Protein AF-A0A7V2WNS0-F1 (afdb_monomer_lite)

Radius of gyration: 16.66 Å; chains: 1; bounding box: 38×32×42 Å

pLDDT: mean 91.44, std 9.37, range [51.44, 98.25]

Sequence (82 aa):
MRTETPQTIYLKDYQPSAYLIDHVSLDFRLDAEETLVIARFDMRANPAFEGYGGDQAMPALALDGENINLRSVGLTGVRVPS

Foldseek 3Di:
DPPDDDDDDDPVPDFDDQKDFPDKDWDWDDDPVDIDIDIDTDMDGDPRGPPPPDPDDRDDDDDDDDPDDDPFDDDPPHTDDD

Secondary structure (DSSP, 8-state):
----PPPPPPGGG----SEEEEEEEEEEEE-SS-EEEEEEEEEEE-TTSTTTTSSSPPPP-----SS------EETTEEPP-

Structure (mmCIF, N/CA/C/O backbone):
data_AF-A0A7V2WNS0-F1
#
_entry.id   AF-A0A7V2WNS0-F1
#
loop_
_atom_site.group_PDB
_atom_site.id
_atom_site.type_symbol
_atom_site.label_atom_id
_atom_site.label_alt_id
_atom_site.label_comp_id
_atom_site.label_asym_id
_atom_site.label_entity_id
_atom_site.label_seq_id
_atom_site.pdbx_PDB_ins_code
_atom_site.Cartn_x
_atom_site.Cartn_y
_atom_site.Cartn_z
_atom_site.occupancy
_atom_site.B_iso_or_equiv
_atom_site.auth_seq_id
_atom_site.auth_comp_id
_atom_site.auth_asym_id
_atom_site.auth_atom_id
_atom_site.pdbx_PDB_model_num
ATOM 1 N N . MET A 1 1 ? 7.466 2.853 25.240 1.00 51.44 1 MET A N 1
ATOM 2 C CA . MET A 1 1 ? 8.290 3.932 24.655 1.00 51.44 1 MET A CA 1
ATOM 3 C C . MET A 1 1 ? 9.053 3.321 23.487 1.00 51.44 1 MET A C 1
ATOM 5 O O . MET A 1 1 ? 9.695 2.304 23.710 1.00 51.44 1 MET A O 1
ATOM 9 N N . ARG A 1 2 ? 8.921 3.844 22.259 1.00 55.47 2 ARG A N 1
ATOM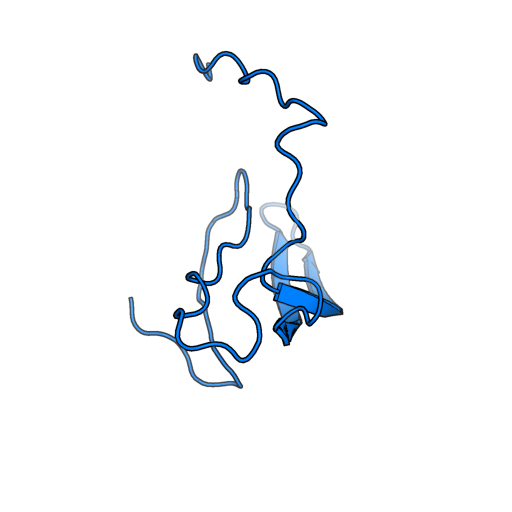 10 C CA . ARG A 1 2 ? 9.719 3.402 21.100 1.00 55.47 2 ARG A CA 1
ATOM 11 C C . ARG A 1 2 ? 11.097 4.065 21.235 1.00 55.47 2 ARG A C 1
ATOM 13 O O . ARG A 1 2 ? 11.168 5.286 21.272 1.00 55.47 2 ARG A O 1
ATOM 20 N N . THR A 1 3 ? 12.159 3.284 21.410 1.00 57.78 3 THR A N 1
ATOM 21 C CA . THR A 1 3 ? 13.536 3.779 21.630 1.00 57.78 3 THR A CA 1
ATOM 22 C C . THR A 1 3 ? 14.343 3.903 20.335 1.00 57.78 3 THR A C 1
ATOM 24 O O . THR A 1 3 ? 15.556 4.079 20.381 1.00 57.78 3 THR A O 1
ATOM 27 N N . GLU A 1 4 ? 13.698 3.775 19.178 1.00 69.06 4 GLU A N 1
ATOM 28 C CA . GLU A 1 4 ? 14.358 3.872 17.879 1.00 69.06 4 GLU A CA 1
ATOM 29 C C . GLU A 1 4 ? 14.437 5.339 17.462 1.00 69.06 4 GLU A C 1
ATOM 31 O O . GLU A 1 4 ? 13.424 5.977 17.177 1.00 69.06 4 GLU A O 1
ATOM 36 N N . THR A 1 5 ? 15.653 5.885 17.450 1.00 74.25 5 THR A N 1
ATOM 37 C CA . THR A 1 5 ? 15.913 7.188 16.837 1.00 74.25 5 THR A CA 1
ATOM 38 C C . THR A 1 5 ? 15.647 7.059 15.335 1.00 74.25 5 THR A C 1
ATOM 40 O O . THR A 1 5 ? 16.321 6.245 14.689 1.00 74.25 5 THR A O 1
ATOM 43 N N . PRO A 1 6 ? 14.697 7.823 14.762 1.00 75.75 6 PRO A N 1
ATOM 44 C CA . PRO A 1 6 ? 14.441 7.785 13.329 1.00 75.75 6 PRO A CA 1
ATOM 45 C C . PRO A 1 6 ? 15.740 8.081 12.575 1.00 75.75 6 PRO A C 1
ATOM 47 O O . PRO A 1 6 ? 16.445 9.045 12.879 1.00 75.75 6 PRO A O 1
ATOM 50 N N . GLN A 1 7 ? 16.087 7.205 11.634 1.00 82.94 7 GLN A N 1
ATOM 51 C CA . GLN A 1 7 ? 17.281 7.367 10.813 1.00 82.94 7 GLN A CA 1
ATOM 52 C C . GLN A 1 7 ? 17.076 8.533 9.844 1.00 82.94 7 GLN A C 1
ATOM 54 O O . GLN A 1 7 ? 15.998 8.696 9.271 1.00 82.94 7 GLN A O 1
ATOM 59 N N . THR A 1 8 ? 18.113 9.344 9.650 1.00 89.56 8 THR A N 1
ATOM 60 C CA . THR A 1 8 ? 18.083 10.431 8.670 1.00 89.56 8 THR A CA 1
ATOM 61 C C . THR A 1 8 ? 17.936 9.852 7.265 1.00 89.56 8 THR A C 1
ATOM 63 O O . THR A 1 8 ? 18.797 9.102 6.811 1.00 89.56 8 THR A O 1
ATOM 66 N N . ILE A 1 9 ? 16.864 10.222 6.565 1.00 88.81 9 ILE A N 1
ATOM 67 C CA . ILE A 1 9 ? 16.645 9.867 5.159 1.00 88.81 9 ILE A CA 1
ATOM 68 C C . ILE A 1 9 ? 17.318 10.931 4.287 1.00 88.81 9 ILE A C 1
ATOM 70 O O . ILE A 1 9 ? 17.024 12.121 4.416 1.00 88.81 9 ILE A O 1
ATOM 74 N N . TYR A 1 10 ? 18.222 10.516 3.400 1.00 93.69 10 TYR A N 1
ATOM 75 C CA . TYR A 1 10 ? 18.940 11.424 2.507 1.00 93.69 10 TYR A CA 1
ATOM 76 C C . TYR A 1 10 ? 18.351 11.406 1.096 1.00 93.69 10 TYR A C 1
ATOM 78 O O . TYR A 1 10 ? 18.161 10.349 0.504 1.00 93.69 10 TYR A O 1
ATOM 86 N N . LEU A 1 11 ? 18.164 12.591 0.504 1.00 93.56 11 LEU A N 1
ATOM 87 C CA . LEU A 1 11 ? 17.662 12.734 -0.870 1.00 93.56 11 LEU A CA 1
ATOM 88 C C . LEU A 1 11 ? 18.536 12.009 -1.912 1.00 93.56 11 LEU A C 1
ATOM 90 O O . LEU A 1 11 ? 18.011 11.481 -2.884 1.00 93.56 11 LEU A O 1
ATOM 94 N N . LYS A 1 12 ? 19.861 11.967 -1.708 1.00 94.75 12 LYS A N 1
ATOM 95 C CA . LYS A 1 12 ? 20.816 11.291 -2.612 1.00 94.75 12 LYS A CA 1
ATOM 96 C C . LYS A 1 12 ? 20.627 9.769 -2.688 1.00 94.75 12 LYS A C 1
ATOM 98 O O . LYS A 1 12 ? 21.083 9.171 -3.652 1.00 94.75 12 LYS A O 1
ATOM 103 N N . ASP A 1 13 ? 19.974 9.181 -1.686 1.00 91.88 13 ASP A N 1
ATOM 104 C CA . ASP A 1 13 ? 19.731 7.739 -1.585 1.00 91.88 13 ASP A CA 1
ATOM 105 C C . ASP A 1 13 ? 18.296 7.391 -2.034 1.00 91.88 13 ASP A C 1
ATOM 107 O O . ASP A 1 13 ? 17.829 6.269 -1.847 1.00 91.88 13 ASP A O 1
ATOM 111 N N . TYR A 1 14 ? 17.569 8.358 -2.612 1.00 91.94 14 TYR A N 1
ATOM 112 C CA . TYR A 1 14 ? 16.236 8.132 -3.153 1.00 91.94 14 TYR A CA 1
ATOM 113 C C . TYR A 1 14 ? 16.287 7.166 -4.336 1.00 91.94 14 TYR A C 1
ATOM 115 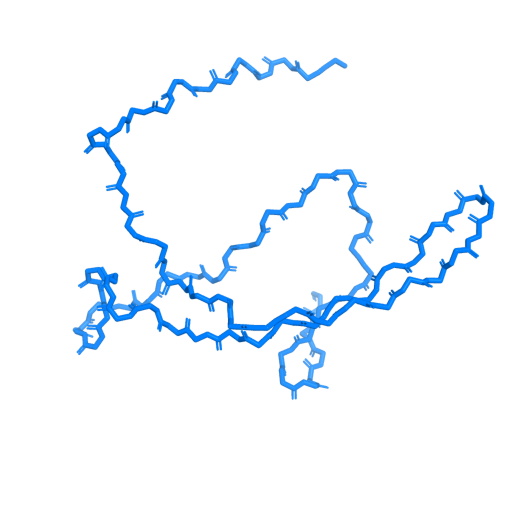O O . TYR A 1 14 ? 17.013 7.383 -5.307 1.00 91.94 14 TYR A O 1
ATOM 123 N N . GLN A 1 15 ? 15.435 6.149 -4.284 1.00 92.31 15 GLN A N 1
ATOM 124 C CA . GLN A 1 15 ? 15.192 5.233 -5.388 1.00 92.31 15 GLN A CA 1
ATOM 125 C C . GLN A 1 15 ? 13.688 5.175 -5.679 1.00 92.31 15 GLN A C 1
ATOM 127 O O . GLN A 1 15 ? 12.884 5.194 -4.740 1.00 92.31 15 GLN A O 1
ATOM 132 N N . PRO A 1 16 ? 13.276 5.087 -6.958 1.00 94.38 16 PRO A N 1
ATOM 133 C CA . PRO A 1 16 ? 11.892 4.794 -7.302 1.00 94.38 16 PRO A CA 1
ATOM 134 C C . PRO A 1 16 ? 11.424 3.503 -6.622 1.00 94.38 16 PRO A C 1
ATOM 136 O O . PRO A 1 16 ? 12.168 2.525 -6.552 1.00 94.38 16 PRO A O 1
ATOM 139 N N . SER A 1 17 ? 10.177 3.473 -6.149 1.00 95.12 17 SER A N 1
ATOM 140 C CA . SER A 1 17 ? 9.602 2.252 -5.579 1.00 95.12 17 SER A CA 1
ATOM 141 C C . SER A 1 17 ? 9.553 1.138 -6.626 1.00 95.12 17 SER A C 1
ATOM 143 O O . SER A 1 17 ? 9.299 1.392 -7.802 1.00 95.12 17 SER A O 1
ATOM 145 N N . ALA A 1 18 ? 9.736 -0.113 -6.205 1.00 96.19 18 ALA A N 1
ATOM 146 C CA . ALA A 1 18 ? 9.669 -1.260 -7.112 1.00 96.19 18 ALA A CA 1
ATOM 147 C C . ALA A 1 18 ? 8.256 -1.514 -7.670 1.00 96.19 18 ALA A C 1
ATOM 149 O O . ALA A 1 18 ? 8.096 -2.030 -8.776 1.00 96.19 18 ALA A O 1
ATOM 150 N N . TYR A 1 19 ? 7.223 -1.119 -6.926 1.00 97.19 19 TYR A N 1
ATOM 151 C CA . TYR A 1 19 ? 5.824 -1.284 -7.303 1.00 97.19 19 TYR A CA 1
ATOM 152 C C . TYR A 1 19 ? 5.094 0.056 -7.261 1.00 97.19 19 TYR A C 1
ATOM 154 O O . TYR A 1 19 ? 5.426 0.940 -6.467 1.00 97.19 19 TYR A O 1
ATOM 162 N N . LEU A 1 20 ? 4.091 0.188 -8.123 1.00 97.50 20 LEU A N 1
ATOM 163 C CA . LEU A 1 20 ? 3.139 1.290 -8.146 1.00 97.50 20 LEU A CA 1
ATOM 164 C C . LEU A 1 20 ? 1.759 0.764 -7.763 1.00 97.50 20 LEU A C 1
ATOM 166 O O . LEU A 1 20 ? 1.406 -0.368 -8.100 1.00 97.50 20 LEU A O 1
ATOM 170 N N . ILE A 1 21 ? 0.995 1.602 -7.070 1.00 97.75 21 ILE A N 1
ATOM 171 C CA . ILE A 1 21 ? -0.409 1.363 -6.744 1.00 97.75 21 ILE A CA 1
ATOM 172 C C . ILE A 1 21 ? -1.230 2.265 -7.660 1.00 97.75 21 ILE A C 1
ATOM 174 O O . ILE A 1 21 ? -1.157 3.487 -7.543 1.00 97.75 21 ILE A O 1
ATOM 178 N N . ASP A 1 22 ? -1.984 1.667 -8.577 1.00 97.75 22 ASP A N 1
ATOM 179 C CA . ASP A 1 22 ? -2.822 2.415 -9.516 1.00 97.75 22 ASP A CA 1
ATOM 180 C C . ASP A 1 22 ? -4.197 2.728 -8.896 1.00 97.75 22 ASP A C 1
ATOM 182 O O . ASP A 1 22 ? -4.774 3.785 -9.154 1.00 97.75 22 ASP A O 1
ATOM 186 N N . HIS A 1 23 ? -4.718 1.834 -8.046 1.00 98.19 23 HIS A N 1
ATOM 187 C CA . HIS A 1 23 ? -5.990 2.032 -7.353 1.00 98.19 23 HIS A CA 1
ATOM 188 C C . HIS A 1 23 ? -5.990 1.436 -5.943 1.00 98.19 23 HIS A C 1
ATOM 190 O O . HIS A 1 23 ? -5.365 0.407 -5.675 1.00 98.19 23 HIS A O 1
ATOM 196 N N . VAL A 1 24 ? -6.741 2.084 -5.050 1.00 97.62 24 VAL A N 1
ATOM 197 C CA . VAL A 1 24 ? -6.991 1.622 -3.685 1.00 97.62 24 VAL A CA 1
ATOM 198 C C . VAL A 1 24 ? -8.490 1.618 -3.436 1.00 97.62 24 VAL A C 1
ATOM 200 O O . VAL A 1 24 ? -9.132 2.666 -3.481 1.00 97.62 24 VAL A O 1
ATOM 203 N N . SER A 1 25 ? -9.039 0.448 -3.123 1.00 97.94 25 SER A N 1
ATOM 204 C CA . SER A 1 25 ? -10.402 0.312 -2.611 1.00 97.94 25 SER A CA 1
ATOM 205 C C . SER A 1 25 ? -10.349 -0.004 -1.120 1.00 97.94 25 SER A C 1
ATOM 207 O O . SER A 1 25 ? -9.720 -0.985 -0.718 1.00 97.94 25 SER A O 1
ATOM 209 N N . LEU A 1 26 ? -11.014 0.818 -0.308 1.00 98.06 26 LEU A N 1
ATOM 210 C CA . LEU A 1 26 ? -11.099 0.645 1.140 1.00 98.06 26 LEU A CA 1
ATOM 211 C C . LEU A 1 26 ? -12.556 0.440 1.552 1.00 98.06 26 LEU A C 1
ATOM 213 O O . LEU A 1 26 ? -13.420 1.239 1.195 1.00 98.06 26 LEU A O 1
ATOM 217 N N . ASP A 1 27 ? -12.806 -0.607 2.327 1.00 98.25 27 ASP A N 1
ATOM 218 C CA . ASP A 1 27 ? -14.073 -0.856 3.015 1.00 98.25 27 ASP A CA 1
ATOM 219 C C . ASP A 1 27 ? -13.824 -0.780 4.527 1.00 98.25 27 ASP A C 1
ATOM 221 O O . ASP A 1 27 ? -12.967 -1.486 5.068 1.00 98.25 27 ASP A O 1
ATOM 225 N N . PHE A 1 28 ? -14.548 0.125 5.186 1.00 98.12 28 PHE A N 1
ATOM 226 C CA . PHE A 1 28 ? -14.457 0.382 6.617 1.00 98.12 28 PHE A CA 1
ATOM 227 C C . PHE A 1 28 ? -15.724 -0.108 7.305 1.00 98.12 28 PHE A C 1
ATOM 229 O O . PHE A 1 28 ? -16.815 0.422 7.081 1.00 98.12 28 PHE A O 1
ATOM 236 N N . ARG A 1 29 ? -15.566 -1.058 8.224 1.00 98.00 29 ARG A N 1
ATOM 237 C CA . ARG A 1 29 ? -16.624 -1.442 9.159 1.00 98.00 29 ARG A CA 1
ATOM 238 C C . ARG A 1 29 ? -16.315 -0.803 10.498 1.00 98.00 29 ARG A C 1
ATOM 240 O O . ARG A 1 29 ? -15.417 -1.249 11.210 1.00 98.00 29 ARG A O 1
ATOM 247 N N . LEU A 1 30 ? -17.020 0.288 10.765 1.00 98.00 30 LEU A N 1
ATOM 248 C CA . LEU A 1 30 ? -16.848 1.090 11.966 1.00 98.00 30 LEU A CA 1
ATOM 249 C C . LEU A 1 30 ? -17.597 0.438 13.127 1.00 98.00 30 LEU A C 1
ATOM 251 O O . LEU A 1 30 ? -18.802 0.208 13.033 1.00 98.00 30 LEU A O 1
ATOM 255 N N . ASP A 1 31 ? -16.879 0.193 14.212 1.00 97.19 31 ASP A N 1
ATOM 256 C CA . ASP A 1 31 ? -17.426 -0.134 15.522 1.00 97.19 31 ASP A CA 1
ATOM 257 C C . ASP A 1 31 ? -16.753 0.770 16.574 1.00 97.19 31 ASP A C 1
ATOM 259 O O . ASP A 1 31 ? -15.724 1.401 16.307 1.00 97.19 31 ASP A O 1
ATOM 263 N N . ALA A 1 32 ? -17.381 0.916 17.741 1.00 96.44 32 ALA A N 1
ATOM 264 C CA . ALA A 1 32 ? -16.890 1.779 18.810 1.00 96.44 32 ALA A CA 1
ATOM 265 C C . ALA A 1 32 ? -15.594 1.255 19.450 1.00 96.44 32 ALA A C 1
ATOM 267 O O . ALA A 1 32 ? -14.800 2.057 19.942 1.00 96.44 32 ALA A O 1
ATOM 268 N N . GLU A 1 33 ? -15.382 -0.064 19.454 1.00 96.94 33 GLU A N 1
ATOM 269 C CA . GLU A 1 33 ? -14.207 -0.693 20.066 1.00 96.94 33 GLU A CA 1
ATOM 270 C C . GLU A 1 33 ? -13.075 -0.918 19.057 1.00 96.94 33 GLU A C 1
ATOM 272 O O . GLU A 1 33 ? -11.908 -0.663 19.360 1.00 96.94 33 GLU A O 1
ATOM 277 N N . GLU A 1 34 ? -13.406 -1.365 17.844 1.00 95.69 34 GLU A N 1
ATOM 278 C CA . GLU A 1 34 ? -12.436 -1.607 16.776 1.00 95.69 34 GLU A CA 1
ATOM 279 C C . GLU A 1 34 ? -12.993 -1.234 15.397 1.00 95.69 34 GLU A C 1
ATOM 281 O O . GLU A 1 34 ? -14.185 -1.291 15.139 1.00 95.69 34 GLU A O 1
ATOM 286 N N . THR A 1 35 ? -12.129 -0.853 14.459 1.00 97.56 35 THR A N 1
ATOM 287 C CA . THR A 1 35 ? -12.531 -0.668 13.058 1.00 97.56 35 THR A CA 1
ATOM 288 C C . THR A 1 35 ? -11.881 -1.745 12.210 1.00 97.56 35 THR A C 1
ATOM 290 O O . THR A 1 35 ? -10.654 -1.844 12.156 1.00 97.56 35 THR A O 1
ATOM 293 N N . LEU A 1 36 ? -12.696 -2.537 11.512 1.00 97.94 36 LEU A N 1
ATOM 294 C CA . LEU A 1 36 ? -12.185 -3.468 10.513 1.00 97.94 36 LEU A CA 1
ATOM 295 C C . LEU A 1 36 ? -12.000 -2.729 9.189 1.00 97.94 36 LEU A C 1
ATOM 297 O O . LEU A 1 36 ? -12.956 -2.186 8.634 1.00 97.94 36 LEU A O 1
ATOM 301 N N . VAL A 1 37 ? -10.776 -2.764 8.669 1.00 98.00 37 VAL A N 1
ATOM 302 C CA . VAL A 1 37 ? -10.424 -2.190 7.368 1.00 98.00 37 VAL A CA 1
ATOM 303 C 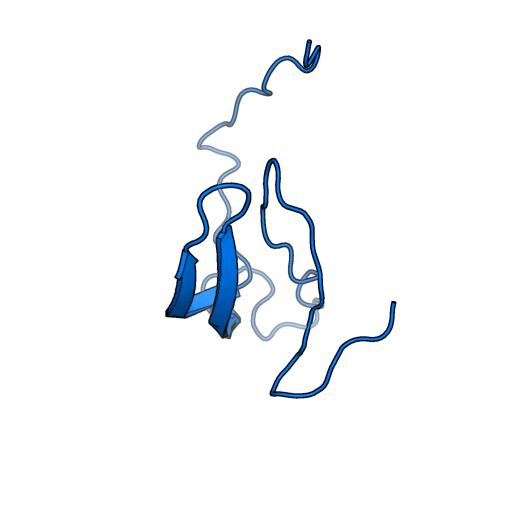C . VAL A 1 37 ? -10.088 -3.314 6.400 1.00 98.00 37 VAL A C 1
ATOM 305 O O . VAL A 1 37 ? -9.199 -4.126 6.660 1.00 98.00 37 VAL A O 1
ATOM 308 N N . ILE A 1 38 ? -10.791 -3.353 5.272 1.00 97.31 38 ILE A N 1
ATOM 309 C CA . ILE A 1 38 ? -10.483 -4.238 4.150 1.00 97.31 38 ILE A CA 1
ATOM 310 C C . ILE A 1 38 ? -9.913 -3.363 3.038 1.00 97.31 38 ILE A C 1
ATOM 312 O O . ILE A 1 38 ? -10.615 -2.520 2.484 1.00 97.31 38 ILE A O 1
ATOM 316 N N . ALA A 1 39 ? -8.636 -3.565 2.721 1.00 97.12 39 ALA A N 1
ATOM 317 C CA . ALA A 1 39 ? -7.945 -2.839 1.664 1.00 97.12 39 ALA A CA 1
ATOM 318 C C . ALA A 1 39 ? -7.648 -3.762 0.479 1.00 97.12 39 ALA A C 1
ATOM 320 O O . ALA A 1 39 ? -7.084 -4.846 0.647 1.00 97.12 39 ALA A O 1
ATOM 321 N N . ARG A 1 40 ? -8.011 -3.318 -0.726 1.00 97.00 40 ARG A N 1
ATOM 322 C CA . ARG A 1 40 ? -7.623 -3.942 -1.992 1.00 97.00 40 ARG A CA 1
ATOM 323 C C . ARG A 1 40 ? -6.793 -2.951 -2.797 1.00 97.00 40 ARG A C 1
ATOM 325 O O . ARG A 1 40 ? -7.244 -1.839 -3.063 1.00 97.00 40 ARG A O 1
ATOM 332 N N . PHE A 1 41 ? -5.604 -3.388 -3.194 1.00 97.19 41 PHE A N 1
ATOM 333 C CA . PHE A 1 41 ? -4.662 -2.608 -3.985 1.00 97.19 41 PHE A CA 1
ATOM 334 C C . PHE A 1 41 ? -4.557 -3.210 -5.383 1.00 97.19 41 PHE A C 1
ATOM 336 O O . PHE A 1 41 ? -4.241 -4.394 -5.517 1.00 97.19 41 PHE A O 1
ATOM 343 N N . ASP A 1 42 ? -4.788 -2.397 -6.410 1.00 97.44 42 ASP A N 1
ATOM 344 C CA . ASP A 1 42 ? -4.432 -2.758 -7.779 1.00 97.44 42 ASP A CA 1
ATOM 345 C C . ASP A 1 42 ? -3.015 -2.238 -8.033 1.00 97.44 42 ASP A C 1
ATOM 347 O O . ASP A 1 42 ? -2.756 -1.031 -7.985 1.00 97.44 42 ASP A O 1
ATOM 351 N N . MET A 1 43 ? -2.078 -3.169 -8.212 1.00 95.81 43 MET A N 1
ATOM 352 C CA . MET A 1 43 ? -0.644 -2.888 -8.208 1.00 95.81 43 MET A CA 1
ATOM 353 C C . MET A 1 43 ? 0.041 -3.430 -9.455 1.00 95.81 43 MET A C 1
ATOM 355 O O . MET A 1 43 ? -0.351 -4.460 -10.005 1.00 95.81 43 MET A O 1
ATOM 359 N N . ARG A 1 44 ? 1.131 -2.775 -9.849 1.00 95.19 44 ARG A N 1
ATOM 360 C CA . ARG A 1 44 ? 2.010 -3.219 -10.936 1.00 95.19 44 ARG A CA 1
ATOM 361 C C . ARG A 1 44 ? 3.469 -2.935 -10.616 1.00 95.19 44 ARG A C 1
ATOM 363 O O . ARG A 1 44 ? 3.779 -2.059 -9.812 1.00 95.19 44 ARG A O 1
ATOM 370 N N . ALA A 1 45 ? 4.375 -3.647 -11.278 1.00 95.69 45 ALA A N 1
ATOM 371 C CA . ALA A 1 45 ? 5.792 -3.304 -11.245 1.00 95.69 45 ALA A CA 1
ATOM 372 C C . ALA A 1 45 ? 6.014 -1.899 -11.837 1.00 95.69 45 ALA A C 1
ATOM 374 O O . ALA A 1 45 ? 5.366 -1.516 -12.817 1.00 95.69 45 ALA A O 1
ATOM 375 N N . ASN A 1 46 ? 6.912 -1.130 -11.225 1.00 96.44 46 ASN A N 1
ATOM 376 C CA . ASN A 1 46 ? 7.247 0.222 -11.650 1.00 96.44 46 ASN A CA 1
ATOM 377 C C . ASN A 1 46 ? 8.266 0.194 -12.806 1.00 96.44 46 ASN A C 1
ATOM 379 O O . ASN A 1 46 ? 9.393 -0.235 -12.576 1.00 96.44 46 ASN A O 1
ATOM 383 N N . PRO A 1 47 ? 7.944 0.709 -14.009 1.00 95.25 47 PRO A N 1
ATOM 384 C CA . PRO A 1 47 ? 8.900 0.785 -15.116 1.00 95.25 47 PRO A CA 1
ATOM 385 C C . PRO A 1 47 ? 10.117 1.678 -14.847 1.00 95.25 47 PRO A C 1
ATOM 387 O O . PRO A 1 47 ? 11.115 1.568 -15.548 1.00 95.25 47 PRO A O 1
ATOM 390 N N . ALA A 1 48 ? 10.036 2.577 -13.860 1.00 95.00 48 ALA A N 1
ATOM 391 C CA . ALA A 1 48 ? 11.143 3.444 -13.460 1.00 95.00 48 ALA A CA 1
ATOM 392 C C . ALA A 1 48 ? 12.086 2.797 -12.429 1.00 95.00 48 ALA A C 1
ATOM 394 O O . ALA A 1 48 ? 13.074 3.415 -12.041 1.00 95.00 48 ALA A O 1
ATOM 395 N N . PHE A 1 49 ? 11.780 1.590 -11.947 1.00 94.94 49 PHE A N 1
ATOM 396 C CA . PHE A 1 49 ? 12.660 0.855 -11.044 1.00 94.94 49 PHE A CA 1
ATOM 397 C C . PHE A 1 49 ? 13.816 0.224 -11.829 1.00 94.94 49 PHE A C 1
ATOM 399 O O . PHE A 1 49 ? 13.586 -0.393 -12.866 1.00 94.94 49 PHE A O 1
ATOM 406 N N . GLU A 1 50 ? 15.048 0.330 -11.324 1.00 89.88 50 GLU A N 1
ATOM 407 C CA . GLU A 1 50 ? 16.257 -0.124 -12.037 1.00 89.88 50 GLU A CA 1
ATOM 408 C C . GLU A 1 50 ? 16.230 -1.618 -12.412 1.00 89.88 50 GLU A C 1
ATOM 410 O O . GLU A 1 50 ? 16.796 -2.006 -13.430 1.00 89.88 50 GLU A O 1
ATOM 415 N N . GLY A 1 51 ? 15.536 -2.457 -11.634 1.00 85.62 51 GLY A N 1
ATOM 416 C CA . GLY A 1 51 ? 15.373 -3.889 -11.914 1.00 85.62 51 GLY A CA 1
ATOM 417 C C . GLY A 1 51 ? 14.229 -4.247 -12.873 1.00 85.62 51 GLY A C 1
ATOM 418 O O . GLY A 1 51 ? 13.983 -5.428 -13.106 1.00 85.62 51 GLY A O 1
ATOM 419 N N . TYR A 1 52 ? 13.488 -3.275 -13.414 1.00 89.75 52 TYR A N 1
ATOM 420 C CA . TYR A 1 52 ? 12.325 -3.563 -14.255 1.00 89.75 52 TYR A CA 1
ATOM 421 C C . TYR A 1 52 ? 12.721 -4.199 -15.597 1.00 89.75 52 TYR A C 1
ATOM 423 O O . TYR A 1 52 ? 13.424 -3.595 -16.405 1.00 89.75 52 TYR A O 1
ATOM 431 N N . GLY A 1 53 ? 12.222 -5.411 -15.865 1.00 83.75 53 GLY A N 1
ATOM 432 C CA . GLY A 1 53 ? 12.396 -6.103 -17.150 1.00 83.75 53 GLY A CA 1
ATOM 433 C C . GLY A 1 53 ? 13.811 -6.624 -17.434 1.00 83.75 53 GLY A C 1
ATOM 434 O O . GLY A 1 53 ? 14.057 -7.091 -18.544 1.00 83.75 53 GLY A O 1
ATOM 435 N N . GLY A 1 54 ? 14.727 -6.538 -16.465 1.00 84.50 54 GLY A N 1
ATOM 436 C CA . GLY A 1 54 ? 16.082 -7.080 -16.562 1.00 84.50 54 GLY A CA 1
ATOM 437 C C . GLY A 1 54 ? 16.220 -8.479 -15.954 1.00 84.50 54 GLY A C 1
ATOM 438 O O . GLY A 1 54 ? 15.259 -9.064 -15.462 1.00 84.50 54 GLY A O 1
ATOM 439 N N . ASP A 1 55 ? 17.453 -8.989 -15.934 1.00 82.19 55 ASP A N 1
ATOM 440 C CA . ASP A 1 55 ? 17.791 -10.295 -15.338 1.00 82.19 55 ASP A CA 1
ATOM 441 C C . ASP A 1 55 ? 17.721 -10.296 -13.799 1.00 82.19 55 ASP A C 1
ATOM 443 O O . ASP A 1 55 ? 17.807 -11.346 -13.159 1.00 82.19 55 ASP A O 1
ATOM 447 N N . GLN A 1 56 ? 17.592 -9.117 -13.183 1.00 81.19 56 GLN A N 1
ATOM 448 C CA . GLN A 1 56 ? 17.457 -8.994 -11.738 1.00 81.19 56 GLN A CA 1
ATOM 449 C C . GLN A 1 56 ? 16.022 -9.269 -11.299 1.00 81.19 56 GLN A C 1
ATOM 451 O O . GLN A 1 56 ? 15.061 -8.741 -11.853 1.00 81.19 56 GLN A O 1
ATOM 456 N N . ALA A 1 57 ? 15.881 -10.082 -10.254 1.00 85.25 57 ALA A N 1
ATOM 457 C CA . ALA A 1 57 ? 14.586 -10.319 -9.644 1.00 85.25 57 ALA A CA 1
ATOM 458 C C . ALA A 1 57 ? 14.046 -9.026 -9.015 1.00 85.25 57 ALA A C 1
ATOM 460 O O . ALA A 1 57 ? 14.765 -8.305 -8.319 1.00 85.25 57 ALA A O 1
ATOM 461 N N . MET A 1 58 ? 12.753 -8.768 -9.216 1.00 92.00 58 MET A N 1
ATOM 462 C CA . MET A 1 58 ? 12.041 -7.725 -8.482 1.00 92.00 58 MET A CA 1
ATOM 463 C C . MET A 1 58 ? 12.109 -8.013 -6.971 1.00 92.00 58 MET A C 1
ATOM 465 O O . MET A 1 58 ? 11.983 -9.175 -6.568 1.00 92.00 58 MET A O 1
ATOM 469 N N . PRO A 1 59 ? 12.274 -6.990 -6.115 1.00 93.62 59 PRO A N 1
ATOM 470 C CA . PRO A 1 59 ? 12.266 -7.190 -4.671 1.00 93.62 59 PRO A CA 1
ATOM 471 C C . PRO A 1 59 ? 10.892 -7.673 -4.193 1.00 93.62 59 PRO A C 1
ATOM 473 O O . PRO A 1 59 ? 9.872 -7.458 -4.853 1.00 93.62 59 PRO A O 1
ATOM 476 N N . ALA A 1 60 ? 10.852 -8.304 -3.018 1.00 93.94 60 ALA A N 1
ATOM 477 C CA . ALA A 1 60 ? 9.594 -8.684 -2.381 1.00 93.94 60 ALA A CA 1
ATOM 478 C C . ALA A 1 60 ? 8.689 -7.457 -2.173 1.00 93.94 60 ALA A C 1
ATOM 480 O O . ALA A 1 60 ? 9.167 -6.356 -1.893 1.00 93.94 60 ALA A O 1
ATOM 481 N N . LEU A 1 61 ? 7.376 -7.649 -2.301 1.00 93.56 61 LEU A N 1
ATOM 482 C CA . LEU A 1 61 ? 6.409 -6.599 -2.008 1.00 93.56 61 LEU A CA 1
ATOM 483 C C . LEU A 1 61 ? 6.395 -6.322 -0.499 1.00 93.56 61 LEU A C 1
ATOM 485 O O . LEU A 1 61 ? 5.920 -7.147 0.279 1.00 93.56 61 LEU A O 1
ATOM 489 N N . ALA A 1 62 ? 6.899 -5.156 -0.105 1.00 94.25 62 ALA A N 1
ATOM 490 C CA . ALA A 1 62 ? 6.804 -4.638 1.253 1.00 94.25 62 ALA A CA 1
ATOM 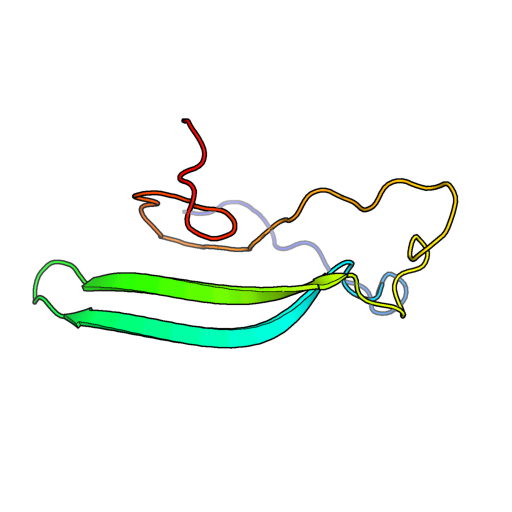491 C C . ALA A 1 62 ? 5.707 -3.569 1.313 1.00 94.25 62 ALA A C 1
ATOM 493 O O . ALA A 1 62 ? 5.701 -2.640 0.505 1.00 94.25 62 ALA A O 1
ATOM 494 N N . LEU A 1 63 ? 4.777 -3.722 2.255 1.00 94.81 63 LEU A N 1
ATOM 495 C CA . LEU A 1 63 ? 3.727 -2.749 2.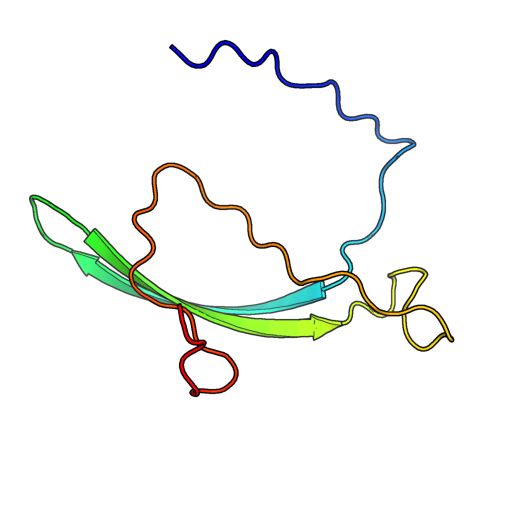542 1.00 94.81 63 LEU A CA 1
ATOM 496 C C . LEU A 1 63 ? 3.898 -2.275 3.982 1.00 94.81 63 LEU A C 1
ATOM 498 O O . LEU A 1 63 ? 3.899 -3.094 4.904 1.00 94.81 63 LEU A O 1
ATOM 502 N N . ASP A 1 64 ? 4.031 -0.968 4.166 1.00 94.25 64 ASP A N 1
ATOM 503 C CA . ASP A 1 64 ? 4.189 -0.377 5.489 1.00 94.25 64 ASP A CA 1
ATOM 504 C C . ASP A 1 64 ? 2.862 -0.387 6.258 1.00 94.25 64 ASP A C 1
ATOM 506 O O . ASP A 1 64 ? 1.790 -0.117 5.710 1.00 94.25 64 ASP A O 1
ATOM 510 N N . GLY A 1 65 ? 2.932 -0.678 7.556 1.00 93.69 65 GLY A N 1
ATOM 511 C CA . GLY A 1 65 ? 1.779 -0.667 8.449 1.00 93.69 65 GLY A CA 1
ATOM 512 C C . GLY A 1 65 ? 2.203 -0.464 9.898 1.00 93.69 65 GLY A C 1
ATOM 513 O O . GLY A 1 65 ? 3.137 -1.107 10.374 1.00 93.69 65 GLY A O 1
ATOM 514 N N . GLU A 1 66 ? 1.508 0.417 10.616 1.00 94.81 66 GLU A N 1
ATOM 515 C CA . GLU A 1 66 ? 1.793 0.720 12.020 1.00 94.81 66 GLU A CA 1
ATOM 516 C C . GLU A 1 66 ? 0.528 0.609 12.877 1.00 94.81 66 GLU A C 1
ATOM 518 O O . GLU A 1 66 ? -0.522 1.135 12.520 1.00 94.81 66 GLU A O 1
ATOM 523 N N . ASN A 1 67 ? 0.643 -0.065 14.029 1.00 94.12 67 ASN A N 1
ATOM 524 C CA . ASN A 1 67 ? -0.456 -0.308 14.974 1.00 94.12 67 ASN A CA 1
ATOM 525 C C . ASN A 1 67 ? -1.674 -1.017 14.345 1.00 94.12 67 ASN A C 1
ATOM 527 O O . ASN A 1 67 ? -2.819 -0.726 14.681 1.00 94.12 67 ASN A O 1
ATOM 531 N N . ILE A 1 68 ? -1.420 -1.975 13.447 1.00 96.00 68 ILE A N 1
ATOM 532 C CA . ILE A 1 68 ? -2.448 -2.761 12.751 1.00 96.00 68 ILE A CA 1
ATOM 533 C C . ILE A 1 68 ? -2.415 -4.211 13.247 1.00 96.00 68 ILE A C 1
ATOM 535 O O . ILE A 1 68 ? -1.349 -4.815 13.359 1.00 96.00 68 ILE A O 1
ATOM 539 N N . ASN A 1 69 ? -3.590 -4.801 13.483 1.00 96.12 69 ASN A N 1
ATOM 540 C CA . ASN A 1 69 ? -3.734 -6.245 13.655 1.00 96.12 69 ASN A CA 1
ATOM 541 C C . ASN A 1 69 ? -4.060 -6.898 12.300 1.00 96.12 69 ASN A C 1
ATOM 543 O O . ASN A 1 69 ? -5.193 -6.827 11.821 1.00 96.12 69 ASN A O 1
ATOM 547 N N . LEU A 1 70 ? -3.061 -7.505 11.652 1.00 95.81 70 LEU A N 1
ATOM 548 C CA . LEU A 1 70 ? -3.245 -8.149 10.350 1.00 95.81 70 LEU A CA 1
ATOM 549 C C . LEU A 1 70 ? -4.082 -9.430 10.491 1.00 95.81 70 LEU A C 1
ATOM 551 O O . LEU A 1 70 ? -3.629 -10.418 11.062 1.00 95.81 70 LEU A O 1
ATOM 555 N N . ARG A 1 71 ? -5.297 -9.428 9.930 1.00 95.25 71 ARG A N 1
ATOM 556 C CA . ARG A 1 71 ? -6.214 -10.585 9.973 1.00 95.25 71 ARG A CA 1
ATOM 557 C C . ARG A 1 71 ? -5.964 -11.593 8.843 1.00 95.25 71 ARG A C 1
ATOM 559 O O . ARG A 1 71 ? -6.112 -12.798 9.042 1.00 95.25 71 ARG A O 1
ATOM 566 N N . SER A 1 72 ? -5.646 -11.117 7.638 1.00 95.38 72 SER A N 1
ATOM 567 C CA . SER A 1 72 ? -5.365 -11.967 6.473 1.00 95.38 72 SER A CA 1
ATOM 568 C C . SER A 1 72 ? -4.764 -11.189 5.311 1.00 95.38 72 SER A C 1
ATOM 570 O O . SER A 1 72 ? -5.056 -10.007 5.157 1.00 95.38 72 SER A O 1
ATOM 572 N N . VAL A 1 73 ? -4.038 -11.893 4.443 1.00 96.12 73 VAL A N 1
ATOM 573 C CA . VAL A 1 73 ? -3.544 -11.385 3.157 1.00 96.12 73 VAL A CA 1
ATOM 574 C C . VAL A 1 73 ? -4.018 -12.306 2.038 1.00 96.12 73 VAL A C 1
ATOM 576 O O . VAL A 1 73 ? -4.128 -13.521 2.221 1.00 96.12 73 VAL A O 1
ATOM 579 N N . GLY A 1 74 ? -4.305 -11.732 0.873 1.00 95.69 74 GLY A N 1
ATOM 580 C CA . GLY A 1 74 ? -4.584 -12.487 -0.339 1.00 95.69 74 GLY A CA 1
ATOM 581 C C . GLY A 1 74 ? -3.982 -11.820 -1.567 1.00 95.69 74 GLY A C 1
ATOM 582 O O . GLY A 1 74 ? -3.862 -10.600 -1.620 1.00 95.69 74 GLY A O 1
ATOM 583 N N . LEU A 1 75 ? -3.620 -12.634 -2.553 1.00 94.12 75 LEU A N 1
ATOM 584 C CA . LEU A 1 75 ? -3.130 -12.207 -3.857 1.00 94.12 75 LEU A CA 1
ATOM 585 C C . LEU A 1 75 ? -4.133 -12.659 -4.913 1.00 94.12 75 LEU A C 1
ATOM 587 O O . LEU A 1 75 ? -4.444 -13.844 -5.014 1.00 94.12 75 LEU A O 1
ATOM 591 N N . THR A 1 76 ? -4.681 -11.704 -5.667 1.00 89.75 76 THR A N 1
ATOM 592 C CA . THR A 1 76 ? -5.643 -11.974 -6.753 1.00 89.75 76 THR A CA 1
ATOM 593 C C . THR A 1 76 ? -6.813 -12.867 -6.299 1.00 89.75 76 THR A C 1
ATOM 595 O O . THR A 1 76 ? -7.223 -13.802 -6.979 1.00 89.75 76 THR A O 1
ATOM 598 N N . GLY A 1 77 ? -7.341 -12.605 -5.098 1.00 86.38 77 GLY A N 1
ATOM 599 C CA . GLY A 1 77 ? -8.465 -13.349 -4.511 1.00 86.38 77 GLY A CA 1
ATOM 600 C C . GLY A 1 77 ? -8.097 -14.672 -3.828 1.00 86.38 77 GLY A C 1
ATOM 601 O O . GLY A 1 77 ? -8.956 -15.274 -3.187 1.00 86.38 77 GLY A O 1
ATOM 602 N N . VAL A 1 78 ? -6.838 -15.107 -3.894 1.00 93.19 78 VAL A N 1
ATOM 603 C CA . VAL A 1 78 ? -6.354 -16.312 -3.210 1.00 93.19 78 VAL A CA 1
ATOM 604 C C . VAL A 1 78 ? -5.687 -15.920 -1.899 1.00 93.19 78 VAL A C 1
ATOM 606 O O . VAL A 1 78 ? -4.762 -15.112 -1.884 1.00 93.19 78 VAL A O 1
ATOM 609 N N . ARG A 1 79 ? -6.145 -16.491 -0.782 1.00 93.06 79 ARG A N 1
ATOM 610 C CA . ARG A 1 79 ? -5.535 -16.261 0.534 1.00 93.06 79 ARG A CA 1
ATOM 611 C C . ARG A 1 79 ? -4.104 -16.810 0.555 1.00 93.06 79 ARG A C 1
ATOM 613 O O . ARG A 1 79 ? -3.878 -17.955 0.173 1.00 93.06 79 ARG A O 1
ATOM 620 N N . VAL A 1 80 ? -3.168 -16.007 1.053 1.00 92.38 80 VAL A N 1
ATOM 621 C CA . VAL A 1 80 ? -1.797 -16.447 1.330 1.00 92.38 80 VAL A CA 1
ATOM 622 C C . VAL A 1 80 ? -1.800 -17.219 2.660 1.00 92.38 80 VAL A C 1
ATOM 624 O O . VAL A 1 80 ? -2.392 -16.724 3.627 1.00 92.38 80 VAL A O 1
ATOM 627 N N . PRO A 1 81 ? -1.219 -18.432 2.727 1.00 87.06 81 PRO A N 1
ATOM 628 C CA . PRO A 1 81 ? -1.123 -19.185 3.974 1.00 87.06 81 PRO A CA 1
ATOM 629 C C . PRO A 1 81 ? -0.262 -18.448 5.008 1.00 87.06 81 PRO A C 1
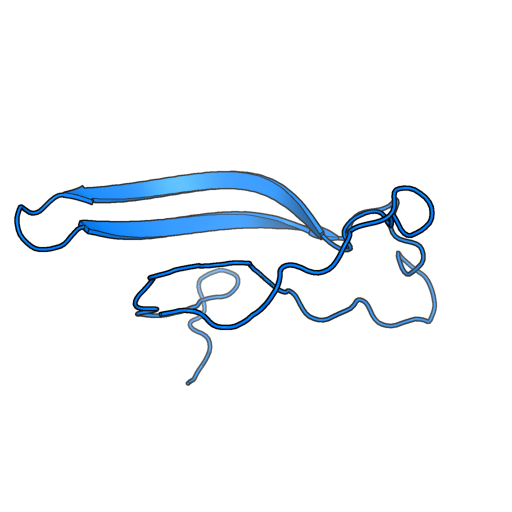ATOM 631 O O . PRO A 1 81 ? 0.650 -17.712 4.636 1.00 87.06 81 PRO A O 1
ATOM 634 N N . SER A 1 82 ? -0.569 -18.662 6.289 1.00 73.06 82 SER A N 1
ATOM 635 C CA . SER A 1 82 ? 0.229 -18.188 7.429 1.00 73.06 82 SER A CA 1
ATOM 636 C C . SER A 1 82 ? 1.501 -18.998 7.618 1.00 73.06 82 SER A C 1
ATOM 638 O O . SER A 1 82 ? 1.380 -20.242 7.518 1.00 73.06 82 SER A O 1
#